Protein AF-A0A699X974-F1 (afdb_monomer_lite)

Structure (mmCIF, N/CA/C/O backbone):
data_AF-A0A699X974-F1
#
_entry.id   AF-A0A699X974-F1
#
loop_
_atom_site.group_PDB
_atom_site.id
_atom_site.type_symbol
_atom_site.label_atom_id
_atom_site.label_alt_id
_atom_site.label_comp_id
_atom_site.label_asym_id
_atom_site.label_entity_id
_atom_site.label_seq_id
_atom_site.pdbx_PDB_ins_code
_atom_site.Cartn_x
_atom_site.Cartn_y
_atom_site.Cartn_z
_atom_site.occupancy
_atom_site.B_iso_or_equiv
_atom_site.auth_seq_id
_atom_site.auth_comp_id
_atom_site.auth_asym_id
_atom_site.auth_atom_id
_atom_site.pdbx_PDB_model_num
ATOM 1 N N . ARG A 1 1 ? 10.840 -1.068 11.335 1.00 77.31 1 ARG A N 1
ATOM 2 C CA . ARG A 1 1 ? 9.790 -1.141 10.280 1.00 77.31 1 ARG A CA 1
ATOM 3 C C . ARG A 1 1 ? 8.404 -1.308 10.896 1.00 77.31 1 ARG A C 1
ATOM 5 O O . ARG A 1 1 ? 7.593 -0.414 10.715 1.00 77.31 1 ARG A O 1
ATOM 12 N N . ARG A 1 2 ? 8.154 -2.381 11.661 1.00 86.44 2 ARG A N 1
ATOM 13 C CA . ARG A 1 2 ? 6.874 -2.621 12.352 1.00 86.44 2 ARG A CA 1
ATOM 14 C C . ARG A 1 2 ? 6.469 -1.514 13.331 1.00 86.44 2 ARG A C 1
ATOM 16 O O . ARG A 1 2 ? 5.340 -1.059 13.271 1.00 86.44 2 ARG A O 1
ATOM 23 N N . GLU A 1 3 ? 7.390 -1.011 14.150 1.00 89.44 3 GLU A N 1
ATOM 24 C CA . GLU A 1 3 ? 7.097 0.106 15.067 1.00 89.44 3 GLU A CA 1
ATOM 25 C C . GLU A 1 3 ? 6.672 1.375 14.322 1.00 89.44 3 GLU A C 1
ATOM 27 O O . GLU A 1 3 ? 5.622 1.929 14.612 1.00 89.44 3 GLU A O 1
ATOM 32 N N . SER A 1 4 ? 7.423 1.787 13.295 1.00 88.62 4 SER A N 1
ATOM 33 C CA . SER A 1 4 ? 7.058 2.936 12.456 1.00 88.62 4 SER A CA 1
ATOM 34 C C . SER A 1 4 ? 5.708 2.741 11.759 1.00 88.62 4 SER A C 1
ATOM 36 O O . SER A 1 4 ? 4.929 3.683 11.666 1.00 88.62 4 SER A O 1
ATOM 38 N N . TYR A 1 5 ? 5.415 1.523 11.293 1.00 93.00 5 TYR A N 1
ATOM 39 C CA . TYR A 1 5 ? 4.115 1.182 10.720 1.00 93.00 5 TYR A CA 1
ATOM 40 C C . TYR A 1 5 ? 2.995 1.311 11.759 1.00 93.00 5 TYR A C 1
ATOM 42 O O . TYR A 1 5 ? 1.986 1.942 11.472 1.00 93.00 5 TYR A O 1
ATOM 50 N N . ASN A 1 6 ? 3.192 0.794 12.974 1.00 92.75 6 ASN A N 1
ATOM 51 C CA . ASN A 1 6 ? 2.223 0.898 14.066 1.00 92.75 6 ASN A CA 1
ATOM 52 C C . ASN A 1 6 ? 1.986 2.355 14.485 1.00 92.75 6 ASN A C 1
ATOM 54 O O . ASN A 1 6 ? 0.843 2.741 14.713 1.00 92.75 6 ASN A O 1
ATOM 58 N N . SER A 1 7 ? 3.039 3.175 14.530 1.00 94.38 7 SER A N 1
ATOM 59 C CA . SER A 1 7 ? 2.922 4.611 14.804 1.00 94.38 7 SER A CA 1
ATOM 60 C C . SER A 1 7 ? 2.137 5.360 13.726 1.00 94.38 7 SER A C 1
ATOM 62 O O . SER A 1 7 ? 1.472 6.338 14.032 1.00 94.38 7 SER A O 1
ATOM 64 N N . ILE A 1 8 ? 2.198 4.926 12.463 1.00 91.62 8 ILE A N 1
ATOM 65 C CA . ILE A 1 8 ? 1.352 5.480 11.395 1.00 91.62 8 ILE A CA 1
ATOM 66 C C . ILE A 1 8 ? -0.076 4.937 11.523 1.00 91.62 8 ILE A C 1
ATOM 68 O O . ILE A 1 8 ? -1.034 5.699 11.416 1.00 91.62 8 ILE A O 1
ATOM 72 N N . ALA A 1 9 ? -0.218 3.638 11.795 1.00 93.88 9 ALA A N 1
ATOM 73 C CA . ALA A 1 9 ? -1.499 2.951 11.927 1.00 93.88 9 ALA A CA 1
ATOM 74 C C . ALA A 1 9 ? -2.361 3.494 13.077 1.00 93.88 9 ALA A C 1
ATOM 76 O O . ALA A 1 9 ? -3.585 3.421 13.005 1.00 93.88 9 ALA A O 1
ATOM 77 N N . SER A 1 10 ? -1.742 4.060 14.119 1.00 95.62 10 SER A N 1
ATOM 78 C CA . SER A 1 10 ? -2.454 4.729 15.213 1.00 95.62 10 SER A CA 1
ATOM 79 C C . SER A 1 10 ? -3.039 6.093 14.826 1.00 95.62 10 SER A C 1
ATOM 81 O O . SER A 1 10 ? -3.892 6.607 15.545 1.00 95.62 10 SER A O 1
ATOM 83 N N . ILE A 1 11 ? -2.602 6.676 13.704 1.00 97.44 11 ILE A N 1
ATOM 84 C CA . ILE A 1 11 ? -3.042 7.990 13.208 1.00 97.44 11 ILE A CA 1
ATOM 85 C C . ILE A 1 11 ? -4.006 7.826 12.029 1.00 97.44 11 ILE A C 1
ATOM 87 O O . ILE A 1 11 ? -5.004 8.538 11.931 1.00 97.44 11 ILE A O 1
ATOM 91 N N . ILE A 1 12 ? -3.710 6.897 11.119 1.00 95.94 12 ILE A N 1
ATOM 92 C CA . ILE A 1 12 ? -4.502 6.636 9.919 1.00 95.94 12 ILE A CA 1
ATOM 93 C C . ILE A 1 12 ? -4.565 5.138 9.643 1.00 95.94 12 ILE A C 1
ATOM 95 O O . ILE A 1 12 ? -3.552 4.443 9.699 1.00 95.94 12 ILE A O 1
ATOM 99 N N . SER A 1 13 ? -5.757 4.643 9.300 1.00 95.62 13 SER A N 1
ATOM 100 C CA . SER A 1 13 ? -5.944 3.233 8.955 1.00 95.62 13 SER A CA 1
ATOM 101 C C . SER A 1 13 ? -5.044 2.842 7.776 1.00 95.62 13 SER A C 1
ATOM 103 O O . SER A 1 13 ? -5.181 3.410 6.686 1.00 95.62 13 SER A O 1
ATOM 105 N N . PRO A 1 14 ? -4.156 1.847 7.936 1.00 95.62 14 PRO A N 1
ATOM 106 C CA . PRO A 1 14 ? -3.313 1.403 6.835 1.00 95.62 14 PRO A CA 1
ATOM 107 C C . PRO A 1 14 ? -4.106 0.802 5.673 1.00 95.62 14 PRO A C 1
ATOM 109 O O . PRO A 1 14 ? -3.697 0.963 4.526 1.00 95.62 14 PRO A O 1
ATOM 112 N N . ASN A 1 15 ? -5.252 0.172 5.956 1.00 95.12 15 ASN A N 1
ATOM 113 C CA . ASN A 1 15 ? -6.149 -0.359 4.927 1.00 95.12 15 ASN A CA 1
ATOM 114 C C . ASN A 1 15 ? -6.729 0.780 4.083 1.00 95.12 15 ASN A C 1
ATOM 116 O O . ASN A 1 15 ? -6.699 0.715 2.862 1.00 95.12 15 ASN A O 1
ATOM 120 N N . TYR A 1 16 ? -7.143 1.880 4.721 1.00 96.19 16 TYR A N 1
ATOM 121 C CA . TYR A 1 16 ? -7.620 3.063 4.003 1.00 96.19 16 TYR A CA 1
ATOM 122 C C . TYR A 1 16 ? -6.548 3.641 3.065 1.00 96.19 16 TYR A C 1
ATOM 124 O O . TYR A 1 16 ? -6.840 3.997 1.922 1.00 96.19 16 TYR A O 1
ATOM 132 N N . VAL A 1 17 ? -5.295 3.718 3.530 1.00 95.81 17 VAL A N 1
ATOM 133 C CA . VAL A 1 17 ? -4.166 4.153 2.693 1.00 95.81 17 VAL A CA 1
ATOM 134 C C . VAL A 1 17 ? -3.949 3.173 1.536 1.00 95.81 17 VAL A C 1
ATOM 136 O O . VAL A 1 17 ? -3.808 3.607 0.393 1.00 95.81 17 VAL A O 1
ATOM 139 N N . PHE A 1 18 ? -3.961 1.865 1.807 1.00 95.81 18 PHE A N 1
ATOM 140 C CA . PHE A 1 18 ? -3.779 0.830 0.790 1.00 95.81 18 PHE A CA 1
ATOM 141 C C . PHE A 1 18 ? -4.866 0.878 -0.291 1.00 95.81 18 PHE A C 1
ATOM 143 O O . PHE A 1 18 ? -4.535 0.892 -1.475 1.00 95.81 18 PHE A O 1
ATOM 150 N N . ASP A 1 19 ? -6.137 0.986 0.090 1.00 95.75 19 ASP A N 1
ATOM 151 C CA . ASP A 1 19 ? -7.274 1.031 -0.836 1.00 95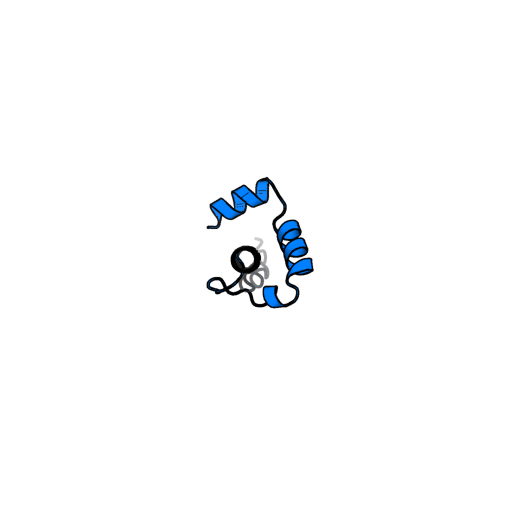.75 19 ASP A CA 1
ATOM 152 C C . ASP A 1 19 ? -7.237 2.277 -1.733 1.00 95.75 19 ASP A C 1
ATOM 154 O O . ASP A 1 19 ? -7.489 2.205 -2.942 1.00 95.75 19 ASP A O 1
ATOM 158 N N . ASN A 1 20 ? -6.831 3.423 -1.179 1.00 95.94 20 ASN A N 1
ATOM 159 C CA . ASN A 1 20 ? -6.619 4.640 -1.965 1.00 95.94 20 ASN A CA 1
ATOM 160 C C . ASN A 1 20 ? -5.483 4.468 -2.982 1.00 95.94 20 ASN A C 1
ATOM 162 O O . ASN A 1 20 ? -5.632 4.823 -4.154 1.00 95.94 20 ASN A O 1
ATOM 166 N N . LEU A 1 21 ? -4.354 3.884 -2.569 1.00 96.19 21 LEU A N 1
ATOM 167 C CA . LEU A 1 21 ? -3.244 3.596 -3.479 1.00 96.19 21 LEU A CA 1
ATOM 168 C C . LEU A 1 21 ? -3.652 2.577 -4.553 1.00 96.19 21 LEU A C 1
ATOM 170 O O . LEU A 1 21 ? -3.295 2.749 -5.719 1.00 96.19 21 LEU A O 1
ATOM 174 N N . ARG A 1 22 ? -4.451 1.566 -4.196 1.00 95.25 22 ARG A N 1
ATOM 175 C CA . ARG A 1 22 ? -4.994 0.571 -5.129 1.00 95.25 22 ARG A CA 1
ATOM 176 C C . ARG A 1 22 ? -5.920 1.207 -6.161 1.00 95.25 22 ARG A C 1
ATOM 178 O O . ARG A 1 22 ? -5.850 0.840 -7.326 1.00 95.25 22 ARG A O 1
ATOM 185 N N . THR A 1 23 ? -6.717 2.203 -5.781 1.00 95.88 23 THR A N 1
ATOM 186 C CA . THR A 1 23 ? -7.549 2.961 -6.735 1.00 95.88 23 THR A CA 1
ATOM 187 C C . THR A 1 23 ? -6.701 3.649 -7.814 1.00 95.88 23 THR A C 1
ATOM 189 O O . THR A 1 23 ? -7.133 3.768 -8.957 1.00 95.88 23 THR A O 1
ATOM 192 N N . ARG A 1 24 ? -5.476 4.077 -7.474 1.00 94.56 24 ARG A N 1
ATOM 193 C CA . ARG A 1 24 ? -4.578 4.794 -8.394 1.00 94.56 24 ARG A CA 1
ATOM 194 C C . ARG A 1 24 ? -3.656 3.885 -9.211 1.00 94.56 24 ARG A C 1
ATOM 196 O O . ARG A 1 24 ? -3.418 4.176 -10.377 1.00 94.56 24 ARG A O 1
ATOM 203 N N . TYR A 1 25 ? -3.106 2.838 -8.599 1.00 94.56 25 TYR A N 1
ATOM 204 C CA . TYR A 1 25 ? -2.077 1.976 -9.204 1.00 94.56 25 TYR A CA 1
ATOM 205 C C . TYR A 1 25 ? -2.579 0.563 -9.534 1.00 94.56 25 TYR A C 1
ATOM 207 O O . TYR A 1 25 ? -1.871 -0.227 -10.153 1.00 94.56 25 TYR A O 1
ATOM 215 N N . GLY A 1 26 ? -3.817 0.243 -9.160 1.00 92.38 26 GLY A N 1
ATOM 216 C CA . GLY A 1 26 ? -4.505 -0.978 -9.556 1.00 92.38 26 GLY A CA 1
ATOM 217 C C . GLY A 1 26 ? -3.781 -2.255 -9.137 1.00 92.38 26 GLY A C 1
ATOM 218 O O . GLY A 1 26 ? -3.247 -2.369 -8.030 1.00 92.38 26 GLY A O 1
ATOM 219 N N . ALA A 1 27 ? -3.784 -3.224 -10.053 1.00 91.19 27 ALA A N 1
ATOM 220 C CA . ALA A 1 27 ? -3.248 -4.567 -9.849 1.00 91.19 27 ALA A CA 1
ATOM 221 C C . ALA A 1 27 ? -1.727 -4.607 -9.617 1.00 91.19 27 ALA A C 1
ATOM 223 O O . ALA A 1 27 ? -1.203 -5.617 -9.159 1.00 91.19 27 ALA A O 1
ATOM 224 N N . GLU A 1 28 ? -0.996 -3.519 -9.873 1.00 91.62 28 GLU A N 1
ATOM 225 C CA . GLU A 1 28 ? 0.446 -3.465 -9.596 1.00 91.62 28 GLU A CA 1
ATOM 226 C C . GLU A 1 28 ? 0.756 -3.697 -8.110 1.00 91.62 28 GLU A C 1
ATOM 228 O O . GLU A 1 28 ? 1.776 -4.289 -7.754 1.00 91.62 28 GLU A O 1
ATOM 233 N N . LEU A 1 29 ? -0.165 -3.295 -7.229 1.00 94.31 29 LEU A N 1
ATOM 234 C CA . LEU A 1 29 ? -0.021 -3.475 -5.786 1.00 94.31 29 LEU A CA 1
ATOM 235 C C . LEU A 1 29 ? -0.385 -4.891 -5.310 1.00 94.31 29 LEU A C 1
ATOM 237 O O . LEU A 1 29 ? -0.193 -5.197 -4.133 1.00 94.31 29 LEU A O 1
ATOM 241 N N . ASP A 1 30 ? -0.853 -5.773 -6.204 1.00 89.75 30 ASP A N 1
ATOM 242 C CA . ASP A 1 30 ? -1.036 -7.203 -5.917 1.00 89.75 30 ASP A CA 1
ATOM 243 C C . ASP A 1 30 ? 0.281 -7.985 -5.925 1.00 89.75 30 ASP A C 1
ATOM 245 O O . ASP A 1 30 ? 0.343 -9.093 -5.388 1.00 89.75 30 ASP A O 1
ATOM 249 N N . ALA A 1 31 ? 1.349 -7.414 -6.478 1.00 90.44 31 ALA A N 1
ATOM 250 C CA . ALA A 1 31 ? 2.703 -7.955 -6.426 1.00 90.44 31 ALA A CA 1
ATOM 251 C C . ALA A 1 31 ? 3.713 -6.811 -6.215 1.00 90.44 31 ALA A C 1
ATOM 253 O O . ALA A 1 31 ? 4.523 -6.515 -7.097 1.00 90.44 31 ALA A O 1
ATOM 254 N N . PRO A 1 32 ? 3.658 -6.127 -5.055 1.00 91.88 32 PRO A N 1
ATOM 255 C CA . PRO A 1 32 ? 4.413 -4.904 -4.859 1.00 91.88 32 PRO A CA 1
ATOM 256 C C . PRO A 1 32 ? 5.913 -5.191 -4.786 1.00 91.88 32 PRO A C 1
ATOM 258 O O . PRO A 1 32 ? 6.364 -6.117 -4.111 1.00 91.88 32 PRO A O 1
ATOM 261 N N . GLN A 1 33 ? 6.691 -4.342 -5.451 1.00 87.56 33 GLN A N 1
ATOM 262 C CA . GLN A 1 33 ? 8.151 -4.410 -5.486 1.00 87.56 33 GLN A CA 1
ATOM 263 C C . GLN A 1 33 ? 8.749 -3.304 -4.622 1.00 87.56 33 GLN A C 1
ATOM 265 O O . GLN A 1 33 ? 8.547 -2.121 -4.882 1.00 87.56 33 GLN A O 1
ATOM 270 N N . TYR A 1 34 ? 9.508 -3.688 -3.597 1.00 81.75 34 TYR A N 1
ATOM 271 C CA . TYR A 1 34 ? 10.114 -2.728 -2.672 1.00 81.75 34 TYR A CA 1
ATOM 272 C C . TYR A 1 34 ? 11.184 -1.846 -3.342 1.00 81.75 34 TYR A C 1
ATOM 274 O O . TYR A 1 34 ? 11.291 -0.653 -3.049 1.00 81.75 34 TYR A O 1
ATOM 282 N N . TYR A 1 35 ? 11.954 -2.433 -4.262 1.00 76.25 35 TYR A N 1
ATOM 283 C CA . TYR A 1 35 ? 12.951 -1.743 -5.074 1.00 76.25 35 TYR A CA 1
ATOM 284 C C . TYR A 1 35 ? 12.431 -1.638 -6.502 1.00 76.25 35 TYR A C 1
ATOM 286 O O . TYR A 1 35 ? 12.454 -2.614 -7.246 1.00 76.25 35 TYR A O 1
ATOM 294 N N . GLN A 1 36 ? 11.947 -0.457 -6.870 1.00 76.12 36 GLN A N 1
ATOM 295 C CA . GLN A 1 36 ? 11.511 -0.163 -8.227 1.00 76.12 36 GLN A CA 1
ATOM 296 C C . GLN A 1 36 ? 11.983 1.223 -8.658 1.00 76.12 36 GLN A C 1
ATOM 298 O O . GLN A 1 36 ? 12.110 2.130 -7.834 1.00 76.12 36 GLN A O 1
ATOM 303 N N . ASN A 1 37 ? 12.215 1.374 -9.959 1.00 81.00 37 ASN A N 1
ATOM 304 C CA . ASN A 1 37 ? 12.527 2.651 -10.589 1.00 81.00 37 ASN A CA 1
ATOM 305 C C . ASN A 1 37 ? 11.241 3.266 -11.151 1.00 81.00 37 ASN A C 1
ATOM 307 O O . ASN A 1 37 ? 10.378 2.545 -11.653 1.00 81.00 37 ASN A O 1
ATOM 311 N N . GLY A 1 38 ? 11.120 4.590 -11.109 1.00 84.19 38 GLY A N 1
ATOM 312 C CA . GLY A 1 38 ? 9.992 5.302 -11.706 1.00 84.19 38 GLY A CA 1
ATOM 313 C C . GLY A 1 38 ? 9.580 6.534 -10.913 1.00 84.19 38 GLY A C 1
ATOM 314 O O . GLY A 1 38 ? 10.358 7.080 -10.135 1.00 84.19 38 GLY A O 1
ATOM 315 N N . GLU A 1 39 ? 8.335 6.958 -11.118 1.00 93.31 39 GLU A N 1
ATOM 316 C CA . GLU A 1 39 ? 7.774 8.131 -10.452 1.00 93.31 39 GLU A CA 1
ATOM 317 C C . GLU A 1 39 ? 7.745 7.957 -8.924 1.00 93.31 39 GLU A C 1
ATOM 319 O O . GLU A 1 39 ? 7.250 6.926 -8.449 1.00 93.31 39 GLU A O 1
ATOM 324 N N . PRO A 1 40 ? 8.177 8.960 -8.132 1.00 94.12 40 PRO A N 1
ATOM 325 C CA . PRO A 1 40 ? 8.243 8.859 -6.674 1.00 94.12 40 PRO A CA 1
ATOM 326 C C . PRO A 1 40 ? 6.945 8.368 -6.025 1.00 94.12 40 PRO A C 1
ATOM 328 O O . PRO A 1 40 ? 6.978 7.509 -5.150 1.00 94.12 40 PRO A O 1
ATOM 331 N N . ALA A 1 41 ? 5.788 8.839 -6.501 1.00 93.50 41 ALA A N 1
ATOM 332 C CA . ALA A 1 41 ? 4.492 8.423 -5.966 1.00 93.50 41 ALA A CA 1
ATOM 333 C C . ALA A 1 41 ? 4.208 6.924 -6.191 1.00 93.50 41 ALA A C 1
ATOM 335 O O . ALA A 1 41 ? 3.667 6.256 -5.309 1.00 93.50 41 ALA A O 1
ATOM 336 N N . ARG A 1 42 ? 4.626 6.378 -7.342 1.00 93.44 42 ARG A N 1
ATOM 337 C CA . ARG A 1 42 ? 4.525 4.942 -7.637 1.00 93.44 42 ARG A CA 1
ATOM 338 C C . ARG A 1 42 ? 5.493 4.154 -6.757 1.00 93.44 42 ARG A C 1
ATOM 340 O O . ARG A 1 42 ? 5.072 3.173 -6.147 1.00 93.44 42 ARG A O 1
ATOM 347 N N . ILE A 1 43 ? 6.741 4.629 -6.614 1.00 94.69 43 ILE A N 1
ATOM 348 C CA . ILE A 1 43 ? 7.758 4.058 -5.707 1.00 94.69 43 ILE A CA 1
ATOM 349 C C . ILE A 1 43 ? 7.188 3.910 -4.296 1.00 94.69 43 ILE A C 1
ATOM 351 O O . ILE A 1 43 ? 7.150 2.798 -3.765 1.00 94.69 43 ILE A O 1
ATOM 355 N N . THR A 1 44 ? 6.670 5.000 -3.727 1.00 94.56 44 THR A N 1
ATOM 356 C CA . THR A 1 44 ? 6.060 5.008 -2.394 1.00 94.56 44 THR A CA 1
ATOM 357 C C . THR A 1 44 ? 4.890 4.032 -2.291 1.00 94.56 44 THR A C 1
ATOM 359 O O . THR A 1 44 ? 4.785 3.325 -1.288 1.00 94.56 44 THR A O 1
ATOM 362 N N . ALA A 1 45 ? 4.044 3.931 -3.322 1.00 95.88 45 ALA A N 1
ATOM 363 C CA . ALA A 1 45 ? 2.903 3.021 -3.310 1.00 95.88 45 ALA A CA 1
ATOM 364 C C . ALA A 1 45 ? 3.326 1.551 -3.170 1.00 95.88 45 ALA A C 1
ATOM 366 O O . ALA A 1 45 ? 2.781 0.836 -2.328 1.00 95.88 45 ALA A O 1
ATOM 367 N N . HIS A 1 46 ? 4.335 1.105 -3.927 1.00 96.19 46 HIS A N 1
ATOM 368 C CA . HIS A 1 46 ? 4.803 -0.280 -3.816 1.00 96.19 46 HIS A CA 1
ATOM 369 C C . HIS A 1 46 ? 5.541 -0.532 -2.505 1.00 96.19 46 HIS A C 1
ATOM 371 O O . HIS A 1 46 ? 5.379 -1.595 -1.911 1.00 96.19 46 HIS A O 1
ATOM 377 N N . GLN A 1 47 ? 6.328 0.430 -2.020 1.00 94.25 47 GLN A N 1
ATOM 378 C CA . GLN A 1 47 ? 7.001 0.288 -0.730 1.00 94.25 47 GLN A CA 1
ATOM 379 C C . GLN A 1 47 ? 5.991 0.146 0.410 1.00 94.25 47 GLN A C 1
ATOM 381 O O . GLN A 1 47 ? 6.125 -0.760 1.235 1.00 94.25 47 GLN A O 1
ATOM 386 N N . PHE A 1 48 ? 4.953 0.987 0.425 1.00 95.25 48 PHE A N 1
ATOM 387 C CA . PHE A 1 48 ? 3.877 0.890 1.405 1.00 95.25 48 PHE A CA 1
ATOM 388 C C . PHE A 1 48 ? 3.136 -0.446 1.295 1.00 95.25 48 PHE A C 1
ATOM 390 O O . PHE A 1 48 ? 3.008 -1.151 2.293 1.00 95.25 48 PHE A O 1
ATOM 397 N N . ALA A 1 49 ? 2.713 -0.835 0.087 1.00 95.38 49 ALA A N 1
ATOM 398 C CA . ALA A 1 49 ? 2.022 -2.098 -0.167 1.00 95.38 49 ALA A CA 1
ATOM 399 C C . ALA A 1 49 ? 2.846 -3.323 0.266 1.00 95.38 49 ALA A C 1
ATOM 401 O O . ALA A 1 49 ? 2.312 -4.255 0.866 1.00 95.38 49 ALA A O 1
ATOM 402 N N . SER A 1 50 ? 4.156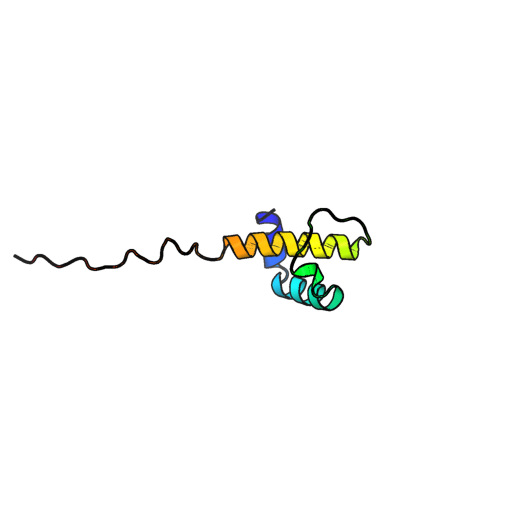 -3.307 0.004 1.00 94.62 50 SER A N 1
ATOM 403 C CA . SER A 1 50 ? 5.083 -4.363 0.412 1.00 94.62 50 SER A CA 1
ATOM 404 C C . SER A 1 50 ? 5.159 -4.483 1.937 1.00 94.62 50 SER A C 1
ATOM 406 O O . SER A 1 50 ? 4.970 -5.576 2.467 1.00 94.62 50 SER A O 1
ATOM 408 N N . ILE A 1 51 ? 5.346 -3.367 2.651 1.00 93.44 51 ILE A N 1
ATOM 409 C CA . ILE A 1 51 ? 5.389 -3.357 4.123 1.00 93.44 51 ILE A CA 1
ATOM 410 C C . ILE A 1 51 ? 4.044 -3.793 4.714 1.00 93.44 51 ILE A C 1
ATOM 412 O O . ILE A 1 51 ? 4.016 -4.624 5.618 1.00 93.44 51 ILE A O 1
ATOM 416 N N . HIS A 1 52 ? 2.937 -3.249 4.204 1.00 94.94 52 HIS A N 1
ATOM 417 C CA . HIS A 1 52 ? 1.592 -3.556 4.682 1.00 94.94 52 HIS A CA 1
ATOM 418 C C . HIS A 1 52 ? 1.298 -5.055 4.599 1.00 94.94 52 HIS A C 1
ATOM 420 O O . HIS A 1 52 ? 0.870 -5.647 5.587 1.00 94.94 52 HIS A O 1
ATOM 426 N N . ARG A 1 53 ? 1.609 -5.685 3.461 1.00 92.38 53 ARG A N 1
ATOM 427 C CA . ARG A 1 53 ? 1.430 -7.129 3.276 1.00 92.38 53 ARG A CA 1
ATOM 428 C C . ARG A 1 53 ? 2.275 -7.959 4.229 1.00 92.38 53 ARG A C 1
ATOM 430 O O . ARG A 1 53 ? 1.755 -8.920 4.785 1.00 92.38 53 ARG A O 1
ATOM 437 N N . SER A 1 54 ? 3.539 -7.591 4.446 1.00 91.31 54 SER A N 1
ATOM 438 C CA . SER A 1 54 ? 4.389 -8.282 5.422 1.00 91.31 54 SER A CA 1
ATOM 439 C C . SER A 1 54 ? 3.789 -8.229 6.828 1.00 91.31 54 SER A C 1
ATOM 441 O O . SER A 1 54 ? 3.708 -9.256 7.489 1.00 91.31 54 SER A O 1
ATOM 443 N N . ILE A 1 55 ? 3.294 -7.064 7.257 1.00 91.50 55 ILE A N 1
ATOM 444 C CA . ILE A 1 55 ? 2.685 -6.904 8.584 1.00 91.50 55 ILE A CA 1
ATOM 445 C C . ILE A 1 55 ? 1.367 -7.681 8.708 1.00 91.50 55 ILE A C 1
ATOM 447 O O . ILE A 1 55 ? 1.135 -8.313 9.733 1.00 91.50 55 ILE A O 1
ATOM 451 N N . VAL A 1 56 ? 0.507 -7.664 7.684 1.00 89.62 56 VAL A N 1
ATOM 452 C CA . VAL A 1 56 ? -0.753 -8.431 7.696 1.00 89.62 56 VAL A CA 1
ATOM 453 C C . VAL A 1 56 ? -0.477 -9.934 7.740 1.00 89.62 56 VAL A C 1
ATOM 455 O O . VAL A 1 56 ? -1.126 -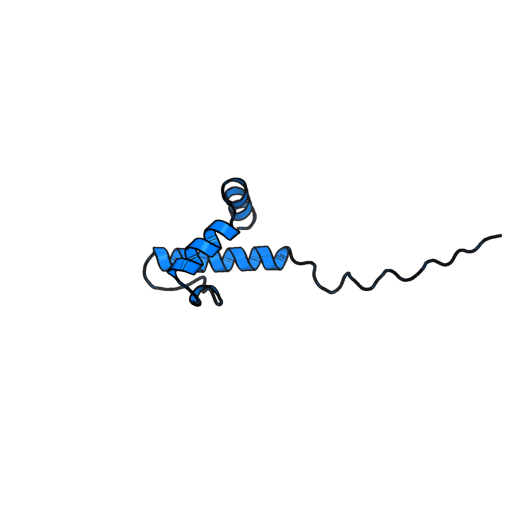10.651 8.496 1.00 89.62 56 VAL A O 1
ATOM 458 N N . ALA A 1 57 ? 0.516 -10.412 6.986 1.00 88.25 57 ALA A N 1
ATOM 459 C CA . ALA A 1 57 ? 0.916 -11.816 7.009 1.00 88.25 57 ALA A CA 1
ATOM 460 C C . ALA A 1 57 ? 1.453 -12.255 8.383 1.00 88.25 57 ALA A C 1
ATOM 462 O O . ALA A 1 57 ? 1.180 -13.373 8.801 1.00 88.25 57 ALA A O 1
ATOM 463 N N . GLU A 1 58 ? 2.163 -11.380 9.105 1.00 85.00 58 GLU A N 1
ATOM 464 C CA . GLU A 1 58 ? 2.613 -11.640 10.484 1.00 85.00 58 GLU A CA 1
ATOM 465 C C . GLU A 1 58 ? 1.464 -11.701 11.507 1.00 85.00 58 GLU A C 1
ATOM 467 O O . GLU A 1 58 ? 1.641 -12.269 12.582 1.00 85.00 58 GLU A O 1
ATOM 472 N N . GLN A 1 59 ? 0.319 -11.074 11.220 1.00 78.31 59 GLN A N 1
ATOM 473 C CA . GLN A 1 59 ? -0.840 -11.041 12.122 1.00 78.31 59 GLN A CA 1
ATOM 474 C C . GLN A 1 59 ? -1.800 -12.210 11.908 1.00 78.31 59 GLN A C 1
ATOM 476 O O . GLN A 1 59 ? -2.595 -12.515 12.798 1.00 78.31 59 GLN A O 1
ATOM 481 N N . LEU A 1 60 ? -1.751 -12.855 10.741 1.00 70.56 60 LEU A N 1
ATOM 482 C CA . LEU A 1 60 ? -2.535 -14.054 10.497 1.00 70.56 60 LEU A CA 1
ATOM 483 C C . LEU A 1 60 ? -1.974 -15.193 11.361 1.00 70.56 60 LEU A C 1
ATOM 485 O O . LEU A 1 60 ? -0.770 -15.453 11.305 1.00 70.56 60 LEU A O 1
ATOM 489 N N . PRO A 1 61 ? -2.814 -15.878 12.159 1.00 56.97 61 PRO A N 1
ATOM 490 C CA . PRO A 1 61 ? -2.364 -17.035 12.913 1.00 56.97 61 PRO A CA 1
ATOM 491 C C . PRO A 1 61 ? -1.801 -18.069 11.938 1.00 56.97 61 PRO A C 1
ATOM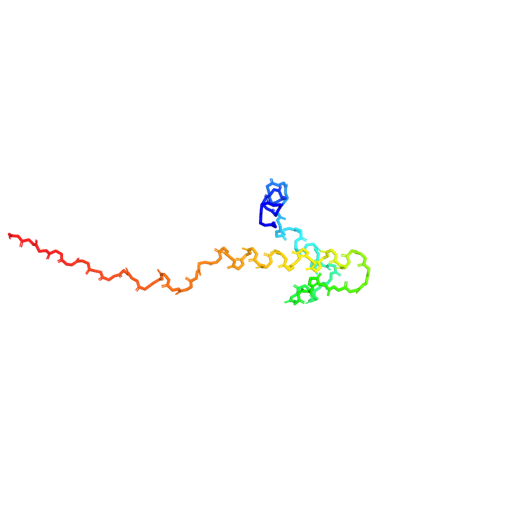 493 O O . PRO A 1 61 ? -2.411 -18.385 10.911 1.00 56.97 61 PRO A O 1
ATOM 496 N N . LYS A 1 62 ? -0.605 -18.572 12.245 1.00 57.09 62 LYS A N 1
ATOM 497 C CA . LYS A 1 62 ? 0.008 -19.650 11.476 1.00 57.09 62 LYS A CA 1
ATOM 498 C C . LYS A 1 62 ? -0.897 -20.884 11.636 1.00 57.09 62 LYS A C 1
ATOM 500 O O . LYS A 1 62 ? -1.273 -21.189 12.765 1.00 57.09 62 LYS A O 1
ATOM 505 N N . PRO A 1 63 ? -1.264 -21.600 10.561 1.00 60.59 63 PRO A N 1
ATOM 506 C CA . PRO A 1 63 ? -2.242 -22.693 10.628 1.00 60.59 63 PRO A CA 1
ATOM 507 C C . PRO A 1 63 ? -1.799 -23.936 11.434 1.00 60.59 63 PRO A C 1
ATOM 509 O O . PRO A 1 63 ? -2.465 -24.960 11.361 1.00 60.59 63 PRO A O 1
ATOM 512 N N . GLU A 1 64 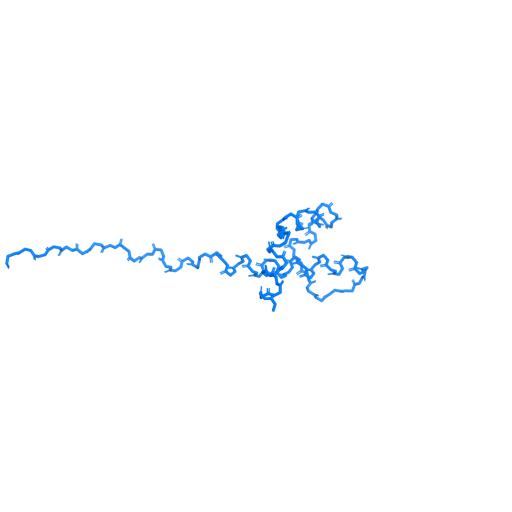? -0.708 -23.875 12.201 1.00 57.91 64 GLU A N 1
ATOM 513 C CA . GLU A 1 64 ? -0.164 -25.005 12.971 1.00 57.91 64 GLU A CA 1
ATOM 514 C C . GLU A 1 64 ? -0.667 -25.076 14.429 1.00 57.91 64 GLU A C 1
ATOM 516 O O . GLU A 1 64 ? -0.475 -26.104 15.066 1.00 57.91 64 GLU A O 1
ATOM 521 N N . ASP A 1 65 ? -1.367 -24.058 14.946 1.00 54.66 65 ASP A N 1
ATOM 522 C CA . ASP A 1 65 ? -1.831 -24.031 16.351 1.00 54.66 65 ASP A CA 1
ATOM 523 C C . ASP A 1 65 ? -3.313 -24.429 16.541 1.00 54.66 65 ASP A C 1
ATOM 525 O O . ASP A 1 65 ? -3.869 -24.288 17.630 1.00 54.66 65 ASP A O 1
ATOM 529 N N . ALA A 1 66 ? -3.985 -24.916 15.492 1.00 55.03 66 ALA A N 1
ATOM 530 C CA . ALA A 1 66 ? -5.422 -25.222 15.520 1.00 55.03 66 ALA A CA 1
ATOM 531 C C . ALA A 1 66 ? -5.772 -26.704 15.775 1.00 55.03 66 ALA A C 1
ATOM 533 O O . ALA A 1 66 ? -6.951 -27.043 15.719 1.00 55.03 66 ALA A O 1
ATOM 534 N N . ASP A 1 67 ? -4.798 -27.578 16.063 1.00 54.03 67 ASP A N 1
ATOM 535 C CA . ASP A 1 67 ? -5.037 -29.028 16.198 1.00 54.03 67 ASP A CA 1
ATOM 536 C C . ASP A 1 67 ? -4.450 -29.626 17.490 1.00 54.03 67 ASP A C 1
ATOM 538 O O . ASP A 1 67 ? -3.637 -30.547 17.489 1.00 54.03 67 ASP A O 1
ATOM 542 N N . GLY A 1 68 ? -4.844 -29.055 18.631 1.00 51.16 68 GLY A N 1
ATOM 543 C CA . GLY A 1 68 ? -4.398 -29.495 19.956 1.00 51.16 68 GLY A CA 1
ATOM 544 C C . GLY A 1 68 ? -5.442 -29.306 21.052 1.00 51.16 68 GLY A C 1
ATOM 545 O O . GLY A 1 68 ? -5.093 -28.950 22.172 1.00 51.16 68 GLY A O 1
ATOM 546 N N . SER A 1 69 ? -6.729 -29.492 20.750 1.00 57.38 69 SER A N 1
ATOM 547 C CA . SER A 1 69 ? -7.770 -29.594 21.779 1.00 57.38 69 SER A CA 1
ATOM 548 C C . SER A 1 69 ? -8.585 -30.861 21.552 1.00 57.38 69 SER A C 1
ATOM 550 O O . SER A 1 69 ? -9.558 -30.884 20.805 1.00 57.38 69 SER A O 1
ATOM 552 N N . GLY A 1 70 ? -8.126 -31.935 22.189 1.00 46.12 70 GLY A N 1
ATOM 553 C CA . GLY A 1 70 ? -8.779 -33.233 22.225 1.00 46.12 70 GLY A CA 1
ATOM 554 C C . GLY A 1 70 ? -8.600 -33.859 23.602 1.00 46.12 70 GLY A C 1
ATOM 555 O O . GLY A 1 70 ? -7.738 -34.705 23.782 1.00 46.12 70 GLY A O 1
ATOM 556 N N . SER A 1 71 ? -9.432 -33.402 24.538 1.00 48.03 71 SER A N 1
ATOM 557 C CA . SER A 1 71 ? -10.017 -34.210 25.617 1.00 48.03 71 SER A CA 1
ATOM 558 C C . SER A 1 71 ? -9.072 -34.797 26.673 1.00 48.03 71 SER A C 1
ATOM 560 O O . SER A 1 71 ? -8.537 -35.889 26.526 1.00 48.03 71 SER A O 1
ATOM 562 N N . ASP A 1 72 ? -9.002 -34.102 27.804 1.00 53.88 72 ASP A N 1
ATOM 563 C CA . ASP A 1 72 ? -8.660 -34.657 29.115 1.00 53.88 72 ASP A CA 1
ATOM 564 C C . ASP A 1 72 ? -9.857 -35.503 29.612 1.00 53.88 72 ASP A C 1
ATOM 566 O O . ASP A 1 72 ? -10.945 -34.935 29.773 1.00 53.88 72 ASP A O 1
ATOM 570 N N . PRO A 1 73 ? -9.755 -36.834 29.803 1.00 57.59 73 PRO A N 1
ATOM 571 C CA . PRO A 1 73 ? -10.764 -37.577 30.528 1.00 57.59 73 PRO A CA 1
ATOM 572 C C . PRO A 1 73 ? -10.323 -37.705 31.987 1.00 57.59 73 PRO A C 1
ATOM 574 O O . PRO A 1 73 ? -9.440 -38.487 32.333 1.00 57.59 73 PRO A O 1
ATOM 577 N N . GLU A 1 74 ? -10.983 -36.911 32.826 1.00 55.16 74 GLU A N 1
ATOM 578 C CA . GLU A 1 74 ? -11.588 -37.335 34.089 1.00 55.16 74 GLU A CA 1
ATOM 579 C C . GLU A 1 74 ? -11.147 -38.729 34.586 1.00 55.16 74 GLU A C 1
ATOM 581 O O . GLU A 1 74 ? -11.544 -39.761 34.039 1.00 55.16 74 GLU A O 1
ATOM 586 N N . GLN A 1 75 ? -10.365 -38.771 35.666 1.00 47.62 75 GLN A N 1
ATOM 587 C CA . GLN A 1 75 ? -10.299 -39.940 36.543 1.00 47.62 75 GLN A CA 1
ATOM 588 C C . GLN A 1 75 ? -10.744 -39.505 37.939 1.00 47.62 75 GLN A C 1
ATOM 590 O O . GLN A 1 75 ? -10.030 -38.806 38.659 1.00 47.62 75 GLN A O 1
ATOM 595 N N . SER A 1 76 ? -11.986 -39.879 38.237 1.00 52.84 76 SER A N 1
ATOM 596 C CA . SER A 1 76 ? -12.591 -39.916 39.564 1.00 52.84 76 SER A CA 1
ATOM 597 C C . SER A 1 76 ? -12.111 -41.156 40.339 1.00 52.84 76 SER A C 1
ATOM 599 O O . SER A 1 76 ? -11.781 -42.163 39.715 1.00 52.84 76 SER A O 1
ATOM 601 N N . GLU A 1 77 ? -12.200 -41.050 41.673 1.00 50.06 77 GLU A N 1
ATOM 602 C CA . GLU A 1 77 ? -11.979 -42.040 42.761 1.00 50.06 77 GLU A CA 1
ATOM 603 C C . GLU A 1 77 ? -10.588 -42.117 43.413 1.00 50.06 77 GLU A C 1
ATOM 605 O O . GLU A 1 77 ? -9.608 -42.587 42.796 1.00 50.06 77 GLU A O 1
#

Sequence (77 aa):
RRESYNSIASIISPNYVFDNLRTRYGAELDAPQYYQNGEPARITAHQFASIHRSIVAEQLPKPEDADGSGSDPEQSE

Secondary structure (DSSP, 8-state):
-HHHHHHHHTTS-HHHHHHHHHHHHGGGGGS--SS--S-HHHHHHHHHHHHHHHHHHHHSPPTTSSS----------

pLDDT: mean 83.04, std 16.48, range [46.12, 97.44]

Organism: Tanacetum cinerariifolium (NCBI:txid118510)

Radius of gyration: 19.76 Å; chains: 1; bounding box: 26×51×54 Å

Foldseek 3Di:
DV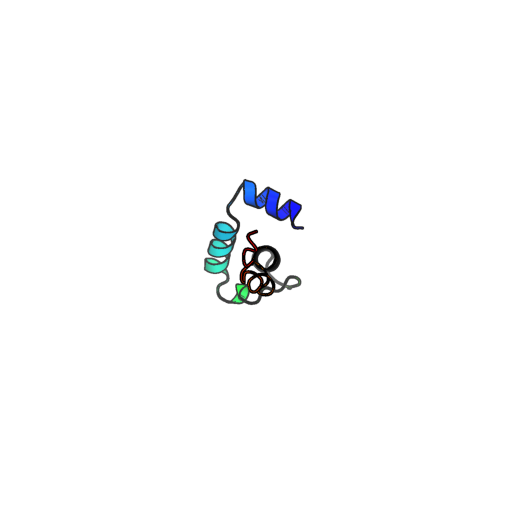VVVVVVCVVDPLVVVLVVLCVVVPCCLVPADQDDDDDPSSNVNSVSSVVVVVVVVVVPPDVPPPPPDDDDDDDDD